Protein AF-A0A1L9N940-F1 (afdb_monomer)

Organism: Aspergillus tubingensis (strain CBS 134.48) (NCBI:txid767770)

pLDDT: mean 83.48, std 11.58, range [39.41, 96.62]

Solvent-accessible surface area (backbone atoms only — not comparable to full-atom values): 5822 Å² total; per-residue (Å²): 139,91,84,87,79,64,68,67,60,55,53,51,53,52,52,50,53,50,53,53,51,49,52,54,49,53,51,52,50,52,53,52,53,50,52,50,53,52,52,53,52,56,49,48,54,52,50,52,52,52,51,51,52,50,50,54,51,49,51,54,56,68,68,52,56,68,64,61,55,51,52,52,53,50,52,52,52,46,64,76,43,72,83,47,63,67,63,49,50,57,53,50,52,51,56,52,54,70,71,75,115

Radius of gyration: 38.58 Å; Cα contacts (8 Å, |Δi|>4): 6; chains: 1; bounding box: 79×28×101 Å

Foldseek 3Di:
DDDDDDPVVVVVVVVVVVVVVVVVVVVVVVVVVVVVVVVVVVVVVVVVVVVVVVVVVVVVVVPDDVLVVLVVVLVVVCVVCVPCPVSNVVSVVVSVVVVVD

Sequence (101 aa):
MAVAESVPHVSAMKKMRISDNMLKHMFRSSVFKLKNHVLETDMQRKIDDLTTQLAAFTDELSNLNPFLITEATVKKAMVLHPNNKAGKKVVQDALRAAKQD

Secondary structure (DSSP, 8-state):
----SSHHHHHHHHHHHHHHHHHHHHHHHHHHHHHHHHHHHHHHHHHHHHHHHHHHHHHHHHH--HHHHHHHHHHHHHHH-TT-HHHHHHHHHHHHHTTT-

Mean predicted aligned error: 13.92 Å

Structure (mmCIF, N/CA/C/O backbone):
data_AF-A0A1L9N940-F1
#
_entry.id   AF-A0A1L9N940-F1
#
loop_
_atom_site.group_PDB
_atom_site.id
_atom_site.type_symbol
_atom_site.label_atom_id
_atom_site.label_alt_id
_atom_site.label_comp_id
_atom_site.label_asym_id
_atom_site.label_entity_id
_atom_site.label_seq_id
_atom_site.pdbx_PDB_ins_code
_atom_site.Cartn_x
_atom_site.Cartn_y
_atom_site.Cartn_z
_atom_site.occupancy
_atom_site.B_iso_or_equiv
_atom_site.auth_seq_id
_atom_site.auth_comp_id
_atom_site.auth_asym_id
_atom_site.auth_atom_id
_atom_site.pdbx_PDB_model_num
ATOM 1 N N . MET A 1 1 ? 55.870 -9.175 -62.132 1.00 39.41 1 MET A N 1
ATOM 2 C CA . MET A 1 1 ? 55.870 -8.776 -60.706 1.00 39.41 1 MET A CA 1
ATOM 3 C C . MET A 1 1 ? 54.517 -8.152 -60.412 1.00 39.41 1 MET A C 1
ATOM 5 O O . MET A 1 1 ? 54.241 -7.099 -60.961 1.00 39.41 1 MET A O 1
ATOM 9 N N . ALA A 1 2 ? 53.648 -8.821 -59.654 1.00 49.69 2 ALA A N 1
ATOM 10 C CA . ALA A 1 2 ? 52.296 -8.339 -59.368 1.00 49.69 2 ALA A CA 1
ATOM 11 C C . ALA A 1 2 ? 52.128 -8.171 -57.856 1.00 49.69 2 ALA A C 1
ATOM 13 O O . ALA A 1 2 ? 51.800 -9.126 -57.161 1.00 49.69 2 ALA A O 1
ATOM 14 N N . VAL A 1 3 ? 52.409 -6.974 -57.342 1.00 60.28 3 VAL A N 1
ATOM 15 C CA . VAL A 1 3 ? 52.101 -6.601 -55.956 1.00 60.28 3 VAL A CA 1
ATOM 16 C C . VAL A 1 3 ? 51.811 -5.101 -55.931 1.00 60.28 3 VAL A C 1
ATOM 18 O O . VAL A 1 3 ? 52.744 -4.316 -55.815 1.00 60.28 3 VAL A O 1
ATOM 21 N N . ALA A 1 4 ? 50.547 -4.683 -56.077 1.00 52.06 4 ALA A N 1
ATOM 22 C CA . ALA A 1 4 ? 50.186 -3.282 -55.808 1.00 52.06 4 ALA A CA 1
ATOM 23 C C . ALA A 1 4 ? 48.696 -2.970 -55.543 1.00 52.06 4 ALA A C 1
ATOM 25 O O . ALA A 1 4 ? 48.386 -1.801 -55.355 1.00 52.06 4 ALA A O 1
ATOM 26 N N . GLU A 1 5 ? 47.763 -3.931 -55.487 1.00 49.94 5 GLU A N 1
ATOM 27 C CA . GLU A 1 5 ? 46.323 -3.579 -55.403 1.00 49.94 5 GLU A CA 1
ATOM 28 C C . GLU A 1 5 ? 45.608 -3.953 -54.088 1.00 49.94 5 GLU A C 1
ATOM 30 O O . GLU A 1 5 ? 44.431 -3.649 -53.914 1.00 49.94 5 GLU A O 1
ATOM 35 N N . SER A 1 6 ? 46.283 -4.547 -53.096 1.00 56.28 6 SER A N 1
ATOM 36 C CA . SER A 1 6 ? 45.598 -5.069 -51.893 1.00 56.28 6 SER A CA 1
ATOM 37 C C . SER A 1 6 ? 45.476 -4.097 -50.706 1.00 56.28 6 SER A C 1
ATOM 39 O O . SER A 1 6 ? 44.705 -4.347 -49.778 1.00 56.28 6 SER A O 1
ATOM 41 N N . VAL A 1 7 ? 46.200 -2.975 -50.699 1.00 59.78 7 VAL A N 1
ATOM 42 C CA . VAL A 1 7 ? 46.327 -2.097 -49.513 1.00 59.78 7 VAL A CA 1
ATOM 43 C C . VAL A 1 7 ? 45.076 -1.238 -49.220 1.00 59.78 7 VAL A C 1
ATOM 45 O O . VAL A 1 7 ? 44.675 -1.156 -48.052 1.00 59.78 7 VAL A O 1
ATOM 48 N N . PRO A 1 8 ? 44.391 -0.633 -50.214 1.00 64.19 8 PRO A N 1
ATOM 49 C CA . PRO A 1 8 ? 43.215 0.207 -49.954 1.00 64.19 8 PRO A CA 1
ATOM 50 C C . PRO A 1 8 ? 42.013 -0.596 -49.431 1.00 64.19 8 PRO A C 1
ATOM 52 O O . PRO A 1 8 ? 41.319 -0.159 -48.511 1.00 64.19 8 PRO A O 1
ATOM 55 N N . HIS A 1 9 ? 41.806 -1.804 -49.967 1.00 65.94 9 HIS A N 1
ATOM 56 C CA . HIS A 1 9 ? 40.676 -2.671 -49.627 1.00 65.94 9 HIS A CA 1
ATOM 57 C C . HIS A 1 9 ? 40.744 -3.176 -48.174 1.00 65.94 9 HIS A C 1
ATOM 59 O O . HIS A 1 9 ? 39.745 -3.179 -47.453 1.00 65.94 9 HIS A O 1
ATOM 65 N N . VAL A 1 10 ? 41.939 -3.537 -47.694 1.00 72.25 10 VAL A N 1
ATOM 66 C CA . VAL A 1 10 ? 42.151 -3.979 -46.303 1.00 72.25 10 VAL A CA 1
ATOM 67 C C . VAL A 1 10 ? 41.921 -2.833 -45.306 1.00 72.25 10 VAL A C 1
ATOM 69 O O . VAL A 1 10 ? 41.327 -3.042 -44.246 1.00 72.25 10 VAL A O 1
ATOM 72 N N . SER A 1 11 ? 42.322 -1.603 -45.653 1.00 79.31 11 SER A N 1
ATOM 73 C CA . SER A 1 11 ? 42.078 -0.409 -44.828 1.00 79.31 11 SER A CA 1
ATOM 74 C C . SER A 1 11 ? 40.585 -0.065 -44.734 1.00 79.31 11 SER A C 1
ATOM 76 O O . SER A 1 11 ? 40.077 0.204 -43.641 1.00 79.31 11 SER A O 1
ATOM 78 N N . ALA A 1 12 ? 39.851 -0.154 -45.849 1.00 83.56 12 ALA A N 1
ATOM 79 C CA . ALA A 1 12 ? 38.402 0.045 -45.882 1.00 83.56 12 ALA A CA 1
ATOM 80 C C . ALA A 1 12 ? 37.654 -1.003 -45.039 1.00 83.56 12 ALA A C 1
ATOM 82 O O . ALA A 1 12 ? 36.821 -0.638 -44.207 1.00 83.56 12 ALA A O 1
ATOM 83 N N . MET A 1 13 ? 38.015 -2.286 -45.160 1.00 84.31 13 MET A N 1
ATOM 84 C CA . MET A 1 13 ? 37.423 -3.352 -44.340 1.00 84.31 13 MET A CA 1
ATOM 85 C C . MET A 1 13 ? 37.677 -3.152 -42.842 1.00 84.31 13 MET A C 1
ATOM 87 O O . MET A 1 13 ? 36.785 -3.380 -42.023 1.00 84.31 13 MET A O 1
ATOM 91 N N . LYS A 1 14 ? 38.870 -2.680 -42.458 1.00 85.75 14 LYS A N 1
ATOM 92 C CA . LYS A 1 14 ? 39.184 -2.384 -41.054 1.00 85.75 14 LYS A CA 1
ATOM 93 C C . LYS A 1 14 ? 38.328 -1.237 -40.513 1.00 85.75 14 LYS A C 1
ATOM 95 O O . LYS A 1 14 ? 37.802 -1.356 -39.409 1.00 85.75 14 LYS A O 1
ATOM 100 N N . LYS A 1 15 ? 38.148 -0.163 -41.289 1.00 85.69 15 LYS A N 1
ATOM 101 C CA . LYS A 1 15 ? 37.273 0.965 -40.922 1.00 85.69 15 LYS A CA 1
ATOM 102 C C . LYS A 1 15 ? 35.817 0.527 -40.785 1.00 85.69 15 LYS A C 1
ATOM 104 O O . LYS A 1 15 ? 35.190 0.849 -39.782 1.00 85.69 15 LYS A O 1
ATOM 109 N N . MET A 1 16 ? 35.315 -0.268 -41.728 1.00 89.56 16 MET A N 1
ATOM 110 C CA . MET A 1 16 ? 33.954 -0.806 -41.681 1.00 89.56 16 MET A CA 1
ATOM 111 C C . MET A 1 16 ? 33.731 -1.659 -40.428 1.00 89.56 16 MET A C 1
ATOM 113 O O . MET A 1 16 ? 32.776 -1.439 -39.692 1.00 89.56 16 MET A O 1
ATOM 117 N N . ARG A 1 17 ? 34.677 -2.548 -40.098 1.00 89.88 17 ARG A N 1
ATOM 118 C CA . ARG A 1 17 ? 34.605 -3.376 -38.885 1.00 89.88 17 ARG A CA 1
ATOM 119 C C . ARG A 1 17 ? 34.599 -2.547 -37.594 1.00 89.88 17 ARG A C 1
ATOM 121 O O . ARG A 1 17 ? 33.937 -2.925 -36.629 1.00 89.88 17 ARG A O 1
ATOM 128 N N . ILE A 1 18 ? 35.336 -1.436 -37.557 1.00 90.00 18 ILE A N 1
ATOM 129 C CA . ILE A 1 18 ? 35.334 -0.507 -36.415 1.00 90.00 18 ILE A CA 1
ATOM 130 C C . ILE A 1 18 ? 33.967 0.174 -36.293 1.00 90.00 18 ILE A C 1
ATOM 132 O O . ILE A 1 18 ? 33.392 0.179 -35.203 1.00 90.00 18 ILE A O 1
ATOM 136 N N . SER A 1 19 ? 33.421 0.679 -37.400 1.00 92.12 19 SER A N 1
ATOM 137 C CA . SER A 1 19 ? 32.089 1.291 -37.434 1.00 92.12 19 SER A CA 1
ATOM 138 C C . SER A 1 19 ? 30.989 0.312 -37.011 1.00 92.12 19 SER A C 1
ATOM 140 O O . SER A 1 19 ? 30.154 0.665 -36.181 1.00 92.12 19 SER A O 1
ATOM 142 N N . ASP A 1 20 ? 31.034 -0.939 -37.478 1.00 95.00 20 ASP A N 1
ATOM 143 C CA . ASP A 1 20 ? 30.084 -1.990 -37.088 1.00 95.00 20 ASP A CA 1
ATOM 144 C C . ASP A 1 20 ? 30.137 -2.292 -35.588 1.00 95.00 20 ASP A C 1
ATOM 146 O O . ASP A 1 20 ? 29.106 -2.466 -34.933 1.00 95.00 20 ASP A O 1
ATOM 150 N N . ASN A 1 21 ? 31.340 -2.354 -35.014 1.00 95.38 21 ASN A N 1
ATOM 151 C CA . ASN A 1 21 ? 31.512 -2.575 -33.581 1.00 95.38 21 ASN A CA 1
ATOM 152 C C . ASN A 1 21 ? 30.984 -1.393 -32.761 1.00 95.38 21 ASN A C 1
ATOM 154 O O . ASN A 1 21 ? 30.341 -1.604 -31.731 1.00 95.38 21 ASN A O 1
ATOM 158 N N . MET A 1 22 ? 31.210 -0.164 -33.228 1.00 95.44 22 MET A N 1
ATOM 159 C CA . MET A 1 22 ? 30.692 1.039 -32.583 1.00 95.44 22 MET A CA 1
ATOM 160 C C . MET A 1 22 ? 29.163 1.085 -32.640 1.00 95.44 22 MET A C 1
ATOM 162 O O . MET A 1 22 ? 28.522 1.338 -31.620 1.00 95.44 22 MET A O 1
ATOM 166 N N . LEU A 1 23 ? 28.565 0.740 -33.783 1.00 95.81 23 LEU A N 1
ATOM 167 C CA . LEU A 1 23 ? 27.115 0.642 -33.935 1.00 95.81 23 LEU A CA 1
ATOM 168 C C . LEU A 1 23 ? 26.519 -0.416 -32.996 1.00 95.81 23 LEU A C 1
ATOM 170 O O . LEU A 1 23 ? 25.552 -0.142 -32.285 1.00 95.81 23 LEU A O 1
ATOM 174 N N . LYS A 1 24 ? 27.136 -1.603 -32.916 1.00 96.19 24 LYS A N 1
ATOM 175 C CA . LYS A 1 24 ? 26.726 -2.665 -31.981 1.00 96.19 24 LYS A CA 1
ATOM 176 C C . LYS A 1 24 ? 26.825 -2.218 -30.525 1.00 96.19 24 LYS A C 1
ATOM 178 O O . LYS A 1 24 ? 25.937 -2.531 -29.734 1.00 96.19 24 LYS A O 1
ATOM 183 N N . HIS A 1 25 ? 27.884 -1.497 -30.159 1.00 96.50 25 HIS A N 1
ATOM 184 C CA . HIS A 1 25 ? 28.053 -0.969 -28.808 1.00 96.50 25 HIS A CA 1
ATOM 185 C C . HIS A 1 25 ? 26.983 0.077 -28.470 1.00 96.50 25 HIS A C 1
ATOM 187 O O . HIS A 1 25 ? 26.338 -0.025 -27.427 1.00 96.50 25 HIS A O 1
ATOM 193 N N . MET A 1 26 ? 26.741 1.039 -29.367 1.00 94.75 26 MET A N 1
ATOM 194 C CA . MET A 1 26 ? 25.700 2.055 -29.185 1.00 94.75 26 MET A CA 1
ATOM 195 C C . MET A 1 26 ? 24.316 1.419 -29.057 1.00 94.75 26 MET A C 1
ATOM 197 O O . MET A 1 26 ? 23.578 1.748 -28.133 1.00 94.75 26 MET A O 1
ATOM 201 N N . PHE A 1 27 ? 23.998 0.439 -29.907 1.00 96.62 27 PHE A N 1
ATOM 202 C CA . PHE A 1 27 ? 22.738 -0.293 -29.821 1.00 96.62 27 PHE A CA 1
ATOM 203 C C . PHE A 1 27 ? 22.583 -1.016 -28.476 1.00 96.62 27 PHE A C 1
ATOM 205 O O . PHE A 1 27 ? 21.559 -0.875 -27.810 1.00 96.62 27 PHE A O 1
ATOM 212 N N . ARG A 1 28 ? 23.619 -1.737 -28.022 1.00 95.50 28 ARG A N 1
ATOM 213 C CA . ARG A 1 28 ? 23.610 -2.408 -26.710 1.00 95.50 28 ARG A CA 1
ATOM 214 C C . ARG A 1 28 ? 23.423 -1.420 -25.557 1.00 95.50 28 ARG A C 1
ATOM 216 O O . ARG A 1 28 ? 22.654 -1.710 -24.645 1.00 95.50 28 ARG A O 1
ATOM 223 N N . SER A 1 29 ? 24.082 -0.261 -25.608 1.00 95.75 29 SER A N 1
ATOM 224 C CA . SER A 1 29 ? 23.940 0.791 -24.594 1.00 95.75 29 SER A CA 1
ATOM 225 C C . SER A 1 29 ? 22.514 1.348 -24.546 1.00 95.75 29 SER A C 1
ATOM 227 O O . SER A 1 29 ? 21.933 1.449 -23.466 1.00 95.75 29 SER A O 1
ATOM 229 N N . SER A 1 30 ? 21.909 1.634 -25.702 1.00 95.00 30 SER A N 1
ATOM 230 C CA . SER A 1 30 ? 20.523 2.111 -25.778 1.00 95.00 30 SER A CA 1
ATOM 231 C C . SER A 1 30 ? 19.523 1.074 -25.263 1.00 95.00 30 SER A C 1
ATOM 233 O O . SER A 1 30 ? 18.629 1.421 -24.496 1.00 95.00 30 SER A O 1
ATOM 235 N N . VAL A 1 31 ? 19.706 -0.206 -25.605 1.00 95.50 31 VAL A N 1
ATOM 236 C CA . VAL A 1 31 ? 18.867 -1.299 -25.081 1.00 95.50 31 VAL A CA 1
ATOM 237 C C . VAL A 1 31 ? 18.996 -1.417 -23.562 1.00 95.50 31 VAL A C 1
ATOM 239 O O . VAL A 1 31 ? 17.993 -1.616 -22.882 1.00 95.50 31 VAL A O 1
ATOM 242 N N . PHE A 1 32 ? 20.205 -1.281 -23.013 1.00 94.81 32 PHE A N 1
ATOM 243 C CA . PHE A 1 32 ? 20.420 -1.314 -21.566 1.00 94.81 32 PHE A CA 1
ATOM 244 C C . PHE A 1 32 ? 19.694 -0.166 -20.854 1.00 94.81 32 PHE A C 1
ATOM 246 O O . PHE A 1 32 ? 18.965 -0.404 -19.894 1.00 94.81 32 PHE A O 1
ATOM 253 N N . LYS A 1 33 ? 19.816 1.064 -21.370 1.00 94.38 33 LYS A N 1
ATOM 254 C CA . LYS A 1 33 ? 19.104 2.232 -20.826 1.00 94.38 33 LYS A CA 1
ATOM 255 C C . LYS A 1 33 ? 17.588 2.052 -20.873 1.00 94.38 33 LYS A C 1
ATOM 257 O O . LYS A 1 33 ? 16.919 2.319 -19.882 1.00 94.38 33 LYS A O 1
ATOM 262 N N . LEU A 1 34 ? 17.057 1.561 -21.995 1.00 93.75 34 LEU A N 1
ATOM 263 C CA . LEU A 1 34 ? 15.621 1.331 -22.152 1.00 93.75 34 LEU A CA 1
ATOM 264 C C . LEU A 1 34 ? 15.107 0.292 -21.148 1.00 93.75 34 LEU A C 1
ATOM 266 O O . LEU A 1 34 ? 14.074 0.504 -20.523 1.00 93.75 34 LEU A O 1
ATOM 270 N N . LYS A 1 35 ? 15.846 -0.807 -20.952 1.00 92.88 35 LYS A N 1
ATOM 271 C CA . LYS A 1 35 ? 15.492 -1.833 -19.961 1.00 92.88 35 LYS A CA 1
ATOM 272 C C . LYS A 1 35 ? 15.429 -1.267 -18.545 1.00 92.88 35 LYS A C 1
ATOM 274 O O . LYS A 1 35 ? 14.472 -1.556 -17.835 1.00 92.88 35 LYS A O 1
ATOM 279 N N . ASN A 1 36 ? 16.407 -0.450 -18.160 1.00 91.00 36 ASN A N 1
ATOM 280 C CA . ASN A 1 36 ? 16.423 0.164 -16.832 1.00 91.00 36 ASN A CA 1
ATOM 281 C C . ASN A 1 36 ? 15.261 1.143 -16.654 1.00 91.00 36 ASN A C 1
ATOM 283 O O . ASN A 1 36 ? 14.569 1.073 -15.649 1.00 91.00 36 ASN A O 1
ATOM 287 N N . HIS A 1 37 ? 14.979 1.977 -17.657 1.00 93.31 37 HIS A N 1
ATOM 288 C CA . HIS A 1 37 ? 13.855 2.910 -17.596 1.00 93.31 37 HIS A CA 1
ATOM 289 C C . HIS A 1 37 ? 12.505 2.186 -17.468 1.00 93.31 37 HIS A C 1
ATOM 291 O O . HIS A 1 37 ? 11.631 2.617 -16.717 1.00 93.31 37 HIS A O 1
ATOM 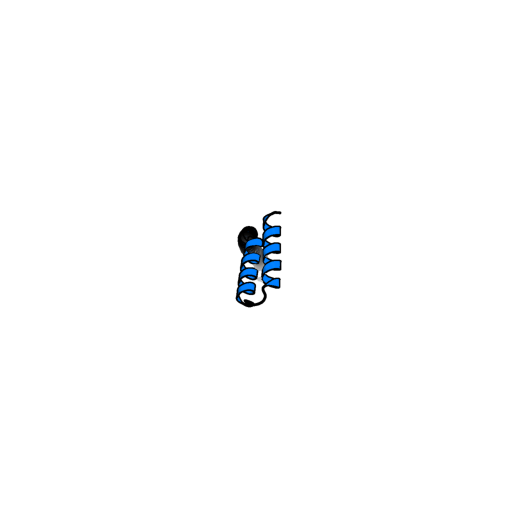297 N N . VAL A 1 38 ? 12.309 1.081 -18.198 1.00 91.94 38 VAL A N 1
ATOM 298 C CA . VAL A 1 38 ? 11.091 0.263 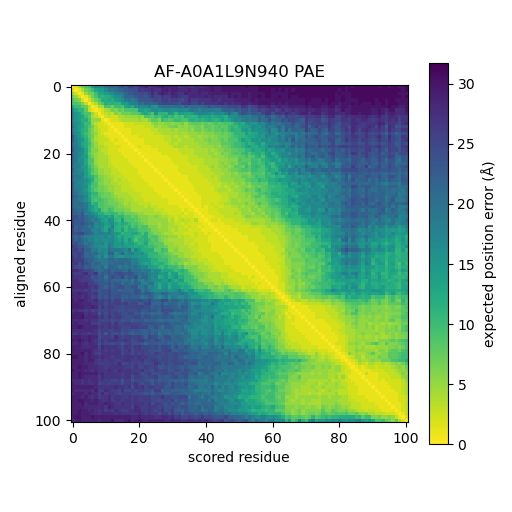-18.073 1.00 91.94 38 VAL A CA 1
ATOM 299 C C . VAL A 1 38 ? 10.983 -0.322 -16.664 1.00 91.94 38 VAL A C 1
ATOM 301 O O . VAL A 1 38 ? 9.923 -0.221 -16.053 1.00 91.94 38 VAL A O 1
ATOM 304 N N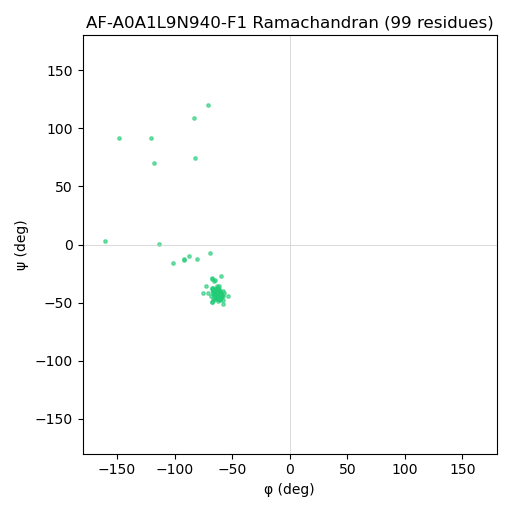 . LEU A 1 39 ? 12.082 -0.857 -16.121 1.00 91.56 39 LEU A N 1
ATOM 305 C CA . LEU A 1 39 ? 12.116 -1.399 -14.762 1.00 91.56 39 LEU A CA 1
ATOM 306 C C . LEU A 1 39 ? 11.783 -0.332 -13.707 1.00 91.56 39 LEU A C 1
ATOM 308 O O . LEU A 1 39 ? 10.956 -0.580 -12.835 1.00 91.56 39 LEU A O 1
ATOM 312 N N . GLU A 1 40 ? 12.384 0.855 -13.805 1.00 90.69 40 GLU A N 1
ATOM 313 C CA . GLU A 1 40 ? 12.118 1.987 -12.909 1.00 90.69 40 GLU A CA 1
ATOM 314 C C . GLU A 1 40 ? 10.653 2.430 -12.981 1.00 90.69 40 GLU A C 1
ATOM 316 O O . GLU A 1 40 ? 10.018 2.639 -11.950 1.00 90.69 40 GLU A O 1
ATOM 321 N N . THR A 1 41 ? 10.082 2.495 -14.187 1.00 90.88 41 THR A N 1
ATOM 322 C CA . THR A 1 41 ? 8.672 2.869 -14.379 1.00 90.88 41 THR A CA 1
ATOM 323 C C . THR A 1 41 ? 7.732 1.848 -13.737 1.00 90.88 41 THR A C 1
ATOM 325 O O . THR A 1 41 ? 6.772 2.221 -13.064 1.00 90.88 41 THR A O 1
ATOM 328 N N . ASP A 1 42 ? 8.000 0.554 -13.916 1.00 92.94 42 ASP A N 1
ATOM 329 C CA . ASP A 1 42 ? 7.191 -0.510 -13.317 1.00 92.94 42 ASP A CA 1
ATOM 330 C C . ASP A 1 42 ? 7.318 -0.533 -11.788 1.00 92.94 42 ASP A C 1
ATOM 332 O O . ASP A 1 42 ? 6.330 -0.773 -11.090 1.00 92.94 42 ASP A O 1
ATOM 336 N N . MET A 1 43 ? 8.512 -0.258 -11.252 1.00 93.19 43 MET A N 1
ATOM 337 C CA . MET A 1 43 ? 8.718 -0.107 -9.810 1.00 93.19 43 MET A CA 1
ATOM 338 C C . MET A 1 43 ? 7.961 1.100 -9.257 1.00 93.19 43 MET A C 1
ATOM 340 O O . MET A 1 43 ? 7.303 0.963 -8.228 1.00 93.19 43 MET A O 1
ATOM 344 N N . GLN A 1 44 ? 7.986 2.239 -9.951 1.00 92.38 44 GLN A N 1
ATOM 345 C CA . GLN A 1 44 ? 7.254 3.430 -9.526 1.00 92.38 44 GLN A CA 1
ATOM 346 C C . GLN A 1 44 ? 5.745 3.171 -9.472 1.00 92.38 44 GLN A C 1
ATOM 348 O O . GLN A 1 44 ? 5.123 3.452 -8.454 1.00 92.38 44 GLN A O 1
ATOM 353 N N . ARG A 1 45 ? 5.167 2.519 -10.493 1.00 93.25 45 ARG A N 1
ATOM 354 C CA . ARG A 1 45 ? 3.738 2.151 -10.466 1.00 93.25 45 ARG A CA 1
ATOM 355 C C . ARG A 1 45 ? 3.380 1.264 -9.273 1.00 93.25 45 ARG A C 1
ATOM 357 O O . ARG A 1 45 ? 2.324 1.447 -8.678 1.00 93.25 45 ARG A O 1
ATOM 364 N N . LYS A 1 46 ? 4.244 0.306 -8.913 1.00 93.88 46 LYS A N 1
ATOM 365 C CA . LYS A 1 46 ? 4.033 -0.544 -7.728 1.00 93.88 46 LYS A CA 1
ATOM 366 C C . LYS A 1 46 ? 4.091 0.258 -6.428 1.00 93.88 46 LYS A C 1
ATOM 368 O O . LYS A 1 46 ? 3.314 -0.015 -5.522 1.00 93.88 46 LYS A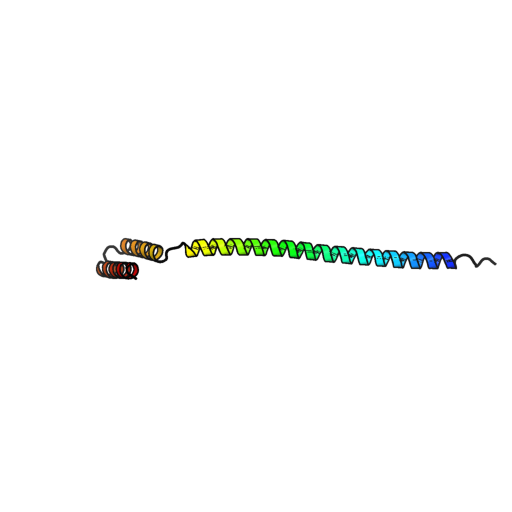 O 1
ATOM 373 N N . ILE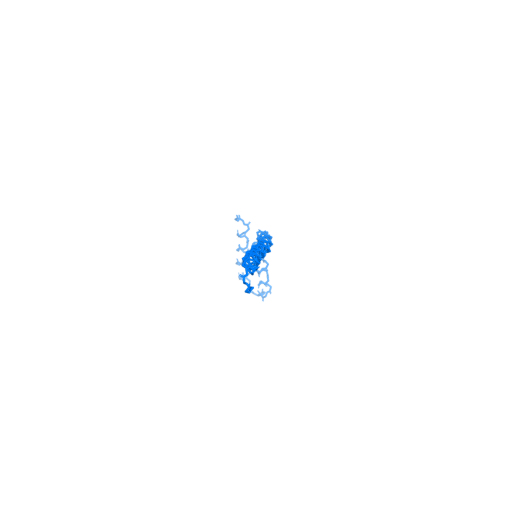 A 1 47 ? 5.002 1.224 -6.327 1.00 94.38 47 ILE A N 1
ATOM 374 C CA . ILE A 1 47 ? 5.101 2.111 -5.160 1.00 94.38 47 ILE A CA 1
ATOM 375 C C . ILE A 1 47 ? 3.840 2.971 -5.032 1.00 94.38 47 ILE A C 1
ATOM 377 O O . ILE A 1 47 ? 3.310 3.103 -3.929 1.00 94.38 47 ILE A O 1
ATOM 381 N N . ASP A 1 48 ? 3.337 3.512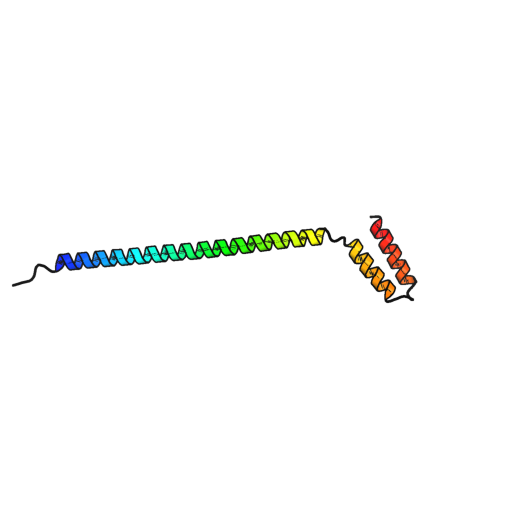 -6.139 1.00 94.69 48 ASP A N 1
ATOM 382 C CA . ASP A 1 48 ? 2.137 4.353 -6.140 1.00 94.69 48 ASP A CA 1
ATOM 383 C C . ASP A 1 48 ? 0.888 3.548 -5.733 1.00 94.69 48 ASP A C 1
ATOM 385 O O . ASP A 1 48 ? 0.084 4.009 -4.918 1.00 94.69 48 ASP A O 1
ATOM 389 N N . ASP A 1 49 ? 0.754 2.312 -6.228 1.00 95.62 49 ASP A N 1
ATOM 390 C CA . ASP A 1 49 ? -0.320 1.387 -5.836 1.00 95.62 49 ASP A CA 1
ATOM 391 C C . ASP A 1 49 ? -0.249 1.034 -4.340 1.00 95.62 49 ASP A C 1
ATOM 393 O O . ASP A 1 49 ? -1.235 1.172 -3.616 1.00 95.62 49 ASP A O 1
ATOM 397 N N . LEU A 1 50 ? 0.940 0.685 -3.833 1.00 95.06 50 LEU A N 1
ATOM 398 C CA . LEU A 1 50 ? 1.143 0.410 -2.405 1.00 95.06 50 LEU A CA 1
ATOM 399 C C . LEU A 1 50 ? 0.841 1.630 -1.528 1.00 95.06 50 LEU A C 1
ATOM 401 O O . LEU A 1 50 ? 0.214 1.493 -0.480 1.00 95.06 50 LEU A O 1
ATOM 405 N N . THR A 1 51 ? 1.255 2.822 -1.958 1.00 94.06 51 THR A N 1
ATOM 406 C CA . THR A 1 51 ? 0.957 4.078 -1.255 1.00 94.06 51 THR A CA 1
ATOM 407 C C . THR A 1 51 ? -0.549 4.323 -1.194 1.00 94.06 51 THR A C 1
ATOM 409 O O . THR A 1 51 ? -1.072 4.683 -0.141 1.00 94.06 51 THR A O 1
ATOM 412 N N . THR A 1 52 ? -1.257 4.068 -2.296 1.00 93.81 52 THR A N 1
ATOM 413 C CA . THR A 1 52 ? -2.716 4.214 -2.378 1.00 93.81 52 THR A CA 1
ATOM 414 C C . THR A 1 52 ? -3.428 3.228 -1.454 1.00 93.81 52 THR A C 1
ATOM 416 O O . THR A 1 52 ? -4.313 3.621 -0.696 1.00 93.81 52 THR A O 1
ATOM 419 N N . GLN A 1 53 ? -3.013 1.958 -1.459 1.00 93.31 53 GLN A N 1
ATOM 420 C CA . GLN A 1 53 ? -3.569 0.934 -0.571 1.00 93.31 53 GLN A CA 1
ATOM 421 C C . GLN A 1 53 ? -3.305 1.257 0.902 1.00 93.31 53 GLN A C 1
ATOM 423 O O . GLN A 1 53 ? -4.195 1.097 1.736 1.00 93.31 53 GLN A O 1
ATOM 428 N N . LEU A 1 54 ? -2.109 1.751 1.231 1.00 92.38 54 LEU A N 1
ATOM 429 C CA . LEU A 1 54 ? -1.769 2.143 2.596 1.00 92.38 54 LEU A CA 1
ATOM 430 C C . LEU A 1 54 ? -2.599 3.342 3.069 1.00 92.38 54 LEU A C 1
ATOM 432 O O . LEU A 1 54 ? -3.046 3.352 4.216 1.00 92.38 54 LEU A O 1
ATOM 436 N N . ALA A 1 55 ? -2.829 4.330 2.200 1.00 89.19 55 ALA A N 1
ATOM 437 C CA . ALA A 1 55 ? -3.693 5.467 2.503 1.00 89.19 55 ALA A CA 1
ATOM 438 C C . ALA A 1 55 ? -5.134 5.008 2.767 1.00 89.19 55 ALA A C 1
ATOM 440 O O . ALA A 1 55 ? -5.681 5.317 3.822 1.00 89.19 55 ALA A O 1
ATOM 441 N N . ALA A 1 56 ? -5.696 4.173 1.885 1.00 84.38 56 ALA A N 1
ATOM 442 C CA . ALA A 1 56 ? -7.037 3.616 2.060 1.00 84.38 56 ALA A CA 1
ATOM 443 C C . ALA A 1 56 ? -7.169 2.811 3.365 1.00 84.38 56 ALA A C 1
ATOM 445 O O . ALA A 1 56 ? -8.115 3.005 4.125 1.00 84.38 56 ALA A O 1
ATOM 446 N N . PHE A 1 57 ? -6.186 1.964 3.679 1.00 85.88 57 PHE A N 1
ATOM 447 C CA . PHE A 1 57 ? -6.155 1.221 4.940 1.00 85.88 57 PHE A CA 1
ATOM 448 C C . PHE A 1 57 ? -6.056 2.146 6.163 1.00 85.88 57 PHE A C 1
ATOM 450 O O . PHE A 1 57 ? -6.692 1.906 7.187 1.00 85.88 57 PHE A O 1
ATOM 457 N N . THR A 1 58 ? -5.280 3.227 6.066 1.00 80.06 58 THR A N 1
ATOM 458 C CA . THR A 1 58 ? -5.159 4.218 7.143 1.00 80.06 58 THR A CA 1
ATOM 459 C C . THR A 1 58 ? -6.472 4.970 7.351 1.00 80.06 58 THR A C 1
ATOM 461 O O . THR A 1 58 ? -6.861 5.190 8.498 1.00 80.06 58 THR A O 1
ATOM 464 N N . ASP A 1 59 ? -7.195 5.306 6.283 1.00 80.38 59 ASP A N 1
ATOM 465 C CA . ASP A 1 59 ? -8.524 5.916 6.368 1.00 80.38 59 ASP A CA 1
ATOM 466 C C . ASP A 1 59 ? -9.539 4.950 6.994 1.00 80.38 59 ASP A C 1
ATOM 468 O O . ASP A 1 59 ? -10.310 5.340 7.870 1.00 80.38 59 ASP A O 1
ATOM 472 N N . GLU A 1 60 ? -9.514 3.669 6.615 1.00 81.25 60 GLU A N 1
ATOM 473 C CA . GLU A 1 60 ? -10.335 2.630 7.246 1.00 81.25 60 GLU A CA 1
ATOM 474 C C . GLU A 1 60 ? -10.057 2.527 8.750 1.00 81.25 60 GLU A C 1
ATOM 476 O O . GLU A 1 60 ? -10.996 2.547 9.546 1.00 81.25 60 GLU A O 1
ATOM 481 N N . LEU A 1 61 ? -8.782 2.487 9.153 1.00 78.31 61 LEU A N 1
ATOM 482 C CA . LEU A 1 61 ? -8.388 2.474 10.563 1.00 78.31 61 LEU A CA 1
ATOM 483 C C . LEU A 1 61 ? -8.789 3.758 11.297 1.00 78.31 61 LEU A C 1
ATOM 485 O O . LEU A 1 61 ? -9.219 3.686 12.445 1.00 78.31 61 LEU A O 1
ATOM 489 N N . SER A 1 62 ? -8.676 4.918 10.653 1.00 73.56 62 SER A N 1
ATOM 490 C CA . SER A 1 62 ? -9.055 6.214 11.235 1.00 73.56 62 SER A CA 1
ATOM 491 C C . SER A 1 62 ? -10.567 6.327 11.441 1.00 73.56 62 SER A C 1
ATOM 493 O O . SER A 1 62 ? -11.024 6.991 12.370 1.00 73.56 62 SER A O 1
ATOM 495 N N . ASN A 1 63 ? -11.347 5.638 10.605 1.00 77.94 63 ASN A N 1
ATOM 496 C CA . ASN A 1 63 ? -12.796 5.525 10.734 1.00 77.94 63 ASN A CA 1
ATOM 497 C C . ASN A 1 63 ? -13.232 4.471 11.767 1.00 77.94 63 ASN A C 1
ATOM 499 O O . ASN A 1 63 ? -14.405 4.438 12.155 1.00 77.94 63 ASN A O 1
ATOM 503 N N . LEU A 1 64 ? -12.322 3.612 12.244 1.00 80.62 64 LEU A N 1
ATOM 504 C CA . LEU A 1 64 ? -12.624 2.727 13.362 1.00 80.62 64 LEU A CA 1
ATOM 505 C C . LEU A 1 64 ? -12.726 3.552 14.636 1.00 80.62 64 LEU A C 1
ATOM 507 O O . LEU A 1 64 ? -11.763 4.162 15.084 1.00 80.62 64 LEU A O 1
ATOM 511 N N . ASN A 1 65 ? -13.891 3.499 15.273 1.00 78.38 65 ASN A N 1
ATOM 512 C CA . ASN A 1 65 ? -14.059 4.053 16.603 1.00 78.38 65 ASN A CA 1
ATOM 513 C C . ASN A 1 65 ? -13.570 3.022 17.647 1.00 78.38 65 ASN A C 1
ATOM 515 O O . ASN A 1 65 ? -14.261 2.016 17.868 1.00 78.38 65 ASN A O 1
ATOM 519 N N . PRO A 1 66 ? -12.425 3.246 18.330 1.00 75.88 66 PRO A N 1
ATOM 520 C CA . PRO A 1 66 ? -11.874 2.298 19.304 1.00 75.88 66 PRO A CA 1
ATOM 521 C C . PRO A 1 66 ? -12.838 2.030 20.464 1.00 75.88 66 PRO A C 1
ATOM 523 O O . PRO A 1 66 ? -12.843 0.942 21.051 1.00 75.88 66 PRO A O 1
ATOM 526 N N . PHE A 1 67 ? -13.705 3.002 20.758 1.00 77.06 67 PHE A N 1
ATOM 527 C CA . PHE A 1 67 ? -14.749 2.870 21.756 1.00 77.06 67 PHE A CA 1
ATOM 528 C C . PHE A 1 67 ? -15.758 1.778 21.370 1.00 77.06 67 PHE A C 1
ATOM 530 O O . PHE A 1 67 ? -16.078 0.920 22.192 1.00 77.06 67 PHE A O 1
ATOM 537 N N . LEU A 1 68 ? -16.229 1.753 20.116 1.00 78.81 68 LEU A N 1
ATOM 538 C CA . LEU A 1 68 ? -17.205 0.755 19.654 1.00 78.81 68 LEU A CA 1
ATOM 539 C C . LEU A 1 68 ? -16.629 -0.666 19.690 1.00 78.81 68 LEU A C 1
ATOM 541 O O . LEU A 1 68 ? -17.324 -1.608 20.079 1.00 78.81 68 LEU A O 1
ATOM 545 N N . ILE A 1 69 ? -15.347 -0.819 19.347 1.00 80.69 69 ILE A N 1
ATOM 546 C CA . ILE A 1 69 ? -14.630 -2.102 19.412 1.00 80.69 69 ILE A CA 1
ATOM 547 C C . ILE A 1 69 ? -14.524 -2.584 20.866 1.00 80.69 69 ILE A C 1
ATOM 549 O O . ILE A 1 69 ? -14.814 -3.747 21.176 1.00 80.69 69 ILE A O 1
ATOM 553 N N . THR A 1 70 ? -14.151 -1.681 21.772 1.00 78.12 70 THR A N 1
ATOM 554 C CA . THR A 1 70 ? -14.037 -1.971 23.206 1.00 78.12 70 THR A CA 1
ATOM 555 C C . THR A 1 70 ? -15.400 -2.328 23.801 1.00 78.12 70 THR A C 1
ATOM 557 O O . THR A 1 70 ? -15.524 -3.334 24.501 1.00 78.12 70 THR A O 1
ATOM 560 N N . GLU A 1 71 ? -16.454 -1.581 23.456 1.00 81.19 71 GLU A N 1
ATOM 561 C CA . GLU A 1 71 ? -17.830 -1.846 23.887 1.00 81.19 71 GLU A CA 1
ATOM 562 C C . GLU A 1 71 ? -18.321 -3.225 23.417 1.00 81.19 71 GLU A C 1
ATOM 564 O O . GLU A 1 71 ? -18.904 -3.977 24.205 1.00 81.19 71 GLU A O 1
ATOM 569 N N . ALA A 1 72 ? -18.066 -3.597 22.160 1.00 83.69 72 ALA A N 1
ATOM 570 C CA . ALA A 1 72 ? -18.441 -4.906 21.624 1.00 83.69 72 ALA A CA 1
ATOM 571 C C . ALA A 1 72 ? -17.710 -6.057 22.338 1.00 83.69 72 ALA A C 1
ATOM 573 O O . ALA A 1 72 ? -18.330 -7.059 22.712 1.00 83.69 72 ALA A O 1
ATOM 574 N N . THR A 1 73 ? -16.407 -5.895 22.581 1.00 82.25 73 THR A N 1
ATOM 575 C CA . THR A 1 73 ? -15.566 -6.885 23.275 1.00 82.25 73 THR A CA 1
ATOM 576 C C . THR A 1 73 ? -16.042 -7.106 24.707 1.00 82.25 73 THR A C 1
ATOM 578 O O . THR A 1 73 ? -16.247 -8.242 25.142 1.00 82.25 73 THR A O 1
ATOM 581 N N . VAL A 1 74 ? -16.310 -6.012 25.417 1.00 81.81 74 VAL A N 1
ATOM 582 C CA . VAL A 1 74 ? -16.889 -6.030 26.756 1.00 81.81 74 VAL A CA 1
ATOM 583 C C . VAL A 1 74 ? -18.234 -6.750 26.776 1.00 81.81 74 VAL A C 1
ATOM 585 O O . VAL A 1 74 ? -18.430 -7.650 27.594 1.00 81.81 74 VAL A O 1
ATOM 588 N N . LYS A 1 75 ? -19.166 -6.390 25.882 1.00 83.12 75 LYS A N 1
ATOM 589 C CA . LYS A 1 75 ? -20.498 -7.015 25.837 1.00 83.12 75 LYS A CA 1
ATOM 590 C C . LYS A 1 75 ? -20.377 -8.525 25.652 1.00 83.12 75 LYS A C 1
ATOM 592 O O . LYS A 1 75 ? -21.053 -9.282 26.345 1.00 83.12 75 LYS A O 1
ATOM 597 N N . LYS A 1 76 ? -19.462 -8.972 24.789 1.00 84.50 76 LYS A N 1
ATOM 598 C CA . LYS A 1 76 ? -19.188 -10.396 24.566 1.00 84.50 76 LYS A CA 1
ATOM 599 C C . LYS A 1 76 ? -18.642 -11.084 25.823 1.00 84.50 76 LYS A C 1
ATOM 601 O O . LYS A 1 76 ? -19.136 -12.148 26.191 1.00 84.50 76 LYS A O 1
ATOM 606 N N . ALA A 1 77 ? -17.701 -10.461 26.534 1.00 80.81 77 ALA A N 1
ATOM 607 C CA . ALA A 1 77 ? -17.183 -10.982 27.802 1.00 80.81 77 ALA A CA 1
ATOM 608 C C . ALA A 1 77 ? -18.269 -11.067 28.896 1.00 80.81 77 ALA A C 1
ATOM 610 O O . ALA A 1 77 ? -18.330 -12.041 29.647 1.00 80.81 77 ALA A O 1
ATOM 611 N N . MET A 1 78 ? -19.182 -10.090 28.955 1.00 81.81 78 MET A N 1
ATOM 612 C CA . MET A 1 78 ? -20.312 -10.092 29.894 1.00 81.81 78 MET A CA 1
ATOM 613 C C . MET A 1 78 ? -21.321 -11.217 29.617 1.00 81.81 78 MET A C 1
ATOM 615 O O . MET A 1 78 ? -21.953 -11.709 30.557 1.00 81.81 78 MET A O 1
ATOM 619 N N . VAL A 1 79 ? -21.487 -11.609 28.349 1.00 84.06 79 VAL A N 1
ATOM 620 C CA . VAL A 1 79 ? -22.316 -12.758 27.946 1.00 84.06 79 VAL A CA 1
ATOM 621 C C . VAL A 1 79 ? -21.650 -14.075 28.350 1.00 84.06 79 VAL A C 1
ATOM 623 O O . VAL A 1 79 ? -22.330 -14.950 28.876 1.00 84.06 79 VAL A O 1
ATOM 626 N N . LEU A 1 80 ? -20.330 -14.196 28.173 1.00 85.94 80 LEU A N 1
ATOM 627 C CA . LEU A 1 80 ? -19.563 -15.396 28.541 1.00 85.94 80 LEU A CA 1
ATOM 628 C C . LEU A 1 80 ? -19.493 -15.632 30.058 1.00 85.94 80 LEU A C 1
ATOM 630 O O . LEU A 1 80 ? -19.433 -16.776 30.503 1.00 85.94 80 LEU A O 1
ATOM 634 N N . HIS A 1 81 ? -19.542 -14.567 30.862 1.00 83.56 81 HIS A N 1
ATOM 635 C CA . HIS A 1 81 ? -19.499 -14.648 32.325 1.00 83.56 81 HIS A CA 1
ATOM 636 C C . HIS A 1 81 ? -20.783 -14.090 32.964 1.00 83.56 81 HIS A C 1
ATOM 638 O O . HIS A 1 81 ? -20.762 -13.038 33.615 1.00 83.56 81 HIS A O 1
ATOM 644 N N . PRO A 1 82 ? -21.930 -14.784 32.825 1.00 77.75 82 PRO A N 1
ATOM 645 C CA . PRO A 1 82 ? -23.231 -14.238 33.195 1.00 77.75 82 PRO A CA 1
ATOM 646 C C . PRO A 1 82 ? -23.380 -13.969 34.701 1.00 77.75 82 PRO A C 1
ATOM 648 O O . PRO A 1 82 ? -24.057 -13.009 35.079 1.00 77.75 82 PRO A O 1
ATOM 651 N N . ASN A 1 83 ? -22.696 -14.751 35.541 1.00 87.50 83 ASN A N 1
ATOM 652 C CA . ASN A 1 83 ? -22.807 -14.701 37.002 1.00 87.50 83 ASN A CA 1
ATOM 653 C C . ASN A 1 83 ? -21.87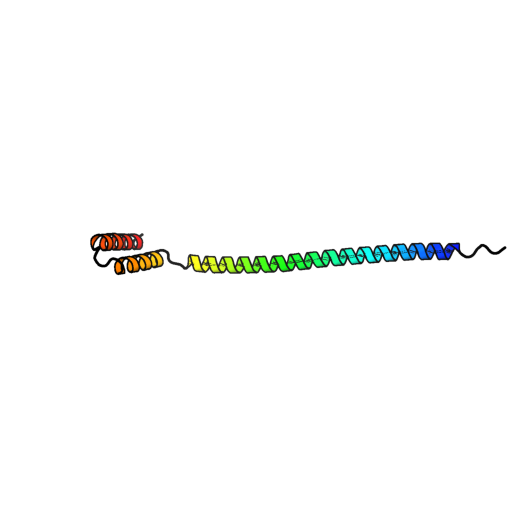1 -13.676 37.670 1.00 87.50 83 ASN A C 1
ATOM 655 O O . ASN A 1 83 ? -22.029 -13.387 38.855 1.00 87.50 83 ASN A O 1
ATOM 659 N N . ASN A 1 84 ? -20.927 -13.079 36.934 1.00 82.88 84 ASN A N 1
ATOM 660 C CA . ASN A 1 84 ? -20.000 -12.090 37.487 1.00 82.88 84 ASN A CA 1
ATOM 661 C C . ASN A 1 84 ? -20.634 -10.685 37.535 1.00 82.88 84 ASN A C 1
ATOM 663 O O . ASN A 1 84 ? -20.326 -9.811 36.725 1.00 82.88 84 ASN A O 1
ATOM 667 N N . LYS A 1 85 ? -21.550 -10.463 38.486 1.00 80.88 85 LYS A N 1
ATOM 668 C CA . LYS A 1 85 ? -22.262 -9.179 38.643 1.00 80.88 85 LYS A CA 1
ATOM 669 C C . LYS A 1 85 ? -21.325 -8.007 38.964 1.00 80.88 85 LYS A C 1
ATOM 671 O O . LYS A 1 85 ? -21.543 -6.909 38.460 1.00 80.88 85 LYS A O 1
ATOM 676 N N . ALA A 1 86 ? -20.286 -8.243 39.766 1.00 81.75 86 ALA A N 1
ATOM 677 C CA . ALA A 1 86 ? -19.317 -7.216 40.145 1.00 81.75 86 ALA A CA 1
ATOM 678 C C . ALA A 1 86 ? -18.481 -6.758 38.940 1.00 81.75 86 ALA A C 1
ATOM 680 O O . ALA A 1 86 ? -18.429 -5.565 38.651 1.00 81.75 86 ALA A O 1
ATOM 681 N N . GLY A 1 87 ? -17.919 -7.703 38.177 1.00 7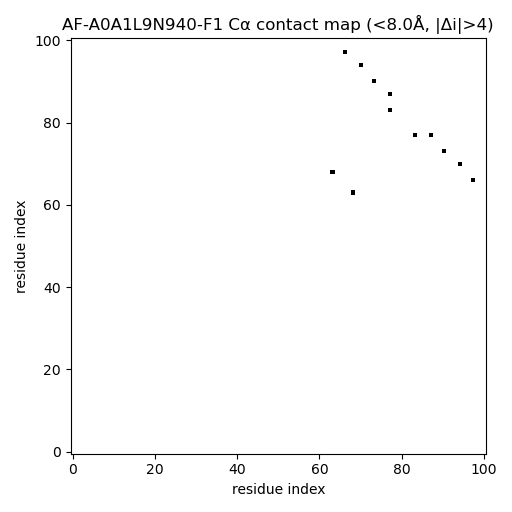8.50 87 GLY A N 1
ATOM 682 C CA . GLY A 1 87 ? -17.164 -7.400 36.958 1.00 78.50 87 GLY A CA 1
ATOM 683 C C . GLY A 1 87 ? -18.014 -6.691 35.902 1.00 78.50 87 GLY A C 1
ATOM 684 O O . GLY A 1 87 ? -17.564 -5.721 35.302 1.00 78.50 87 GLY A O 1
ATOM 685 N N . LYS A 1 88 ? -19.280 -7.096 35.736 1.00 81.06 88 LYS A N 1
ATOM 686 C CA . LYS A 1 88 ? -20.231 -6.423 34.834 1.00 81.06 88 LYS A CA 1
ATOM 687 C C . LYS A 1 88 ? -20.436 -4.946 35.176 1.00 81.06 88 LYS A C 1
ATOM 689 O O . LYS A 1 88 ? -20.456 -4.121 34.267 1.00 81.06 88 LYS A O 1
ATOM 694 N N . LYS A 1 89 ? -20.588 -4.623 36.463 1.00 84.06 89 LYS A N 1
ATOM 695 C CA . LYS A 1 89 ? -20.799 -3.247 36.925 1.00 84.06 89 LYS A CA 1
ATOM 696 C C . LYS A 1 89 ? -19.560 -2.380 36.692 1.00 84.06 89 LYS A C 1
ATOM 698 O O . LYS A 1 89 ? -19.677 -1.336 36.067 1.00 84.06 89 LYS A O 1
ATOM 703 N N . VAL A 1 90 ? -18.384 -2.858 37.108 1.00 85.06 90 VAL A N 1
ATOM 704 C CA . VAL A 1 90 ? -17.100 -2.152 36.916 1.00 85.06 90 VAL A CA 1
ATOM 705 C C . VAL A 1 90 ? -16.885 -1.796 35.449 1.00 85.06 90 VAL A C 1
ATOM 707 O O . VAL A 1 90 ? -16.514 -0.677 35.113 1.00 85.06 90 VAL A O 1
ATOM 710 N N . VAL A 1 91 ? -17.166 -2.745 34.563 1.00 81.31 91 VAL A N 1
ATOM 711 C CA . VAL A 1 91 ? -16.964 -2.561 33.133 1.00 81.31 91 VAL A CA 1
ATOM 712 C C . VAL A 1 91 ? -18.012 -1.618 32.511 1.00 81.31 91 VAL A C 1
ATOM 714 O O . VAL A 1 91 ? -17.669 -0.826 31.635 1.00 81.31 91 VAL A O 1
ATOM 717 N N . GLN A 1 92 ? -19.271 -1.646 32.964 1.00 81.94 92 GLN A N 1
ATOM 718 C CA . GLN A 1 92 ? -20.284 -0.664 32.545 1.00 81.94 92 GLN A CA 1
ATOM 719 C C . GLN A 1 92 ? -19.945 0.757 33.002 1.00 81.94 92 GLN A C 1
ATOM 721 O O . GLN A 1 92 ? -20.121 1.697 32.228 1.00 81.94 92 GLN A O 1
ATOM 726 N N . ASP A 1 93 ? -19.457 0.912 34.231 1.00 86.12 93 ASP A N 1
ATOM 727 C CA . ASP A 1 93 ? -19.068 2.212 34.778 1.00 86.12 93 ASP A CA 1
ATOM 728 C C . ASP A 1 93 ? -17.844 2.771 34.031 1.00 86.12 93 ASP A C 1
ATOM 730 O O . ASP A 1 93 ? -17.848 3.938 33.641 1.00 86.12 93 ASP A O 1
ATOM 734 N N . ALA A 1 94 ? -16.857 1.923 33.714 1.00 81.25 94 ALA A N 1
ATOM 735 C CA . ALA A 1 94 ? -15.699 2.297 32.898 1.00 81.25 94 ALA A CA 1
ATOM 736 C C . ALA A 1 94 ? -16.087 2.713 31.466 1.00 81.25 94 ALA A C 1
ATOM 738 O O . ALA A 1 94 ? -15.614 3.733 30.969 1.00 81.25 94 ALA A O 1
ATOM 739 N N . LEU A 1 95 ? -16.995 1.973 30.814 1.00 79.81 95 LEU A N 1
ATOM 740 C CA . LEU A 1 95 ? -17.536 2.351 29.501 1.00 79.81 95 LEU A CA 1
ATOM 741 C C . LEU A 1 95 ? -18.315 3.668 29.546 1.00 79.81 95 LEU A C 1
ATOM 743 O O . LEU A 1 95 ? -18.286 4.416 28.575 1.00 79.81 95 LEU A O 1
ATOM 747 N N . ARG A 1 96 ? -19.044 3.943 30.635 1.00 83.69 96 ARG A N 1
ATOM 748 C CA . ARG A 1 96 ? -19.789 5.197 30.800 1.00 83.69 96 ARG A CA 1
ATOM 749 C C . ARG A 1 96 ? -18.840 6.382 30.966 1.00 83.69 96 ARG A C 1
ATOM 751 O O . ARG A 1 96 ? -19.069 7.391 30.312 1.00 83.69 96 ARG A O 1
ATOM 758 N N . ALA A 1 97 ? -17.799 6.243 31.786 1.00 83.06 97 ALA A N 1
ATOM 759 C CA . ALA A 1 97 ? -16.784 7.279 31.971 1.00 83.06 97 ALA A CA 1
ATOM 760 C C . ALA A 1 97 ? -16.075 7.607 30.645 1.00 83.06 97 ALA A C 1
ATOM 762 O O . ALA A 1 97 ? -16.024 8.761 30.246 1.00 83.06 97 ALA A O 1
ATOM 763 N N . ALA A 1 9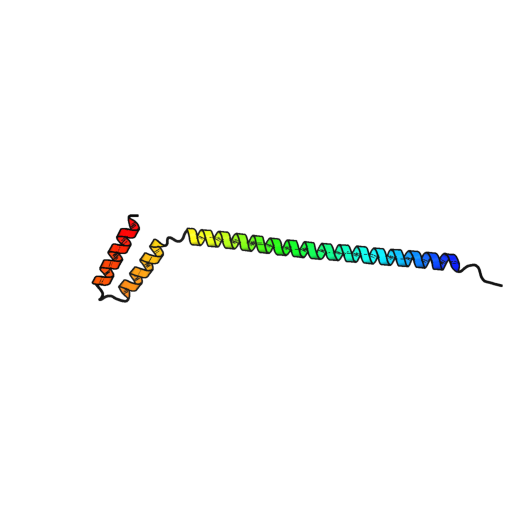8 ? -15.669 6.583 29.889 1.00 75.12 98 ALA A N 1
ATOM 764 C CA . ALA A 1 98 ? -14.995 6.755 28.601 1.00 75.12 98 ALA A CA 1
ATOM 765 C C . ALA A 1 98 ? -15.879 7.315 27.458 1.00 75.12 98 ALA A C 1
ATOM 767 O O . ALA A 1 98 ? -15.358 7.573 26.380 1.00 75.12 98 ALA A O 1
ATOM 768 N N . LYS A 1 99 ? -17.203 7.475 27.648 1.00 74.69 99 LYS A N 1
ATOM 769 C CA . LYS A 1 99 ? -18.095 8.192 26.704 1.00 74.69 99 LYS A CA 1
ATOM 770 C C . LYS A 1 99 ? -18.242 9.686 27.027 1.00 74.69 99 LYS A C 1
ATOM 772 O O . LYS A 1 99 ? -18.884 10.387 26.249 1.00 74.69 99 LYS A O 1
ATOM 777 N N . GLN A 1 100 ? -17.804 10.123 28.209 1.00 72.19 100 GLN A N 1
ATOM 778 C CA . GLN A 1 100 ? -18.017 11.484 28.718 1.00 72.19 100 GLN A CA 1
ATOM 779 C C . GLN A 1 100 ? -16.789 12.393 28.573 1.00 72.19 100 GLN A C 1
ATOM 781 O O . GLN A 1 100 ? -16.960 13.606 28.678 1.00 72.19 100 GLN A O 1
ATOM 786 N N . ASP A 1 101 ? -15.614 11.810 28.322 1.00 58.06 101 ASP A N 1
ATOM 787 C CA . ASP A 1 101 ? -14.386 12.497 27.892 1.00 58.06 101 ASP A CA 1
ATOM 788 C C . ASP A 1 101 ? -14.344 12.641 26.360 1.00 58.06 101 ASP A C 1
ATOM 790 O O . ASP A 1 101 ? -13.832 13.677 25.879 1.00 58.06 101 ASP A O 1
#